Protein AF-A7T970-F1 (afdb_monomer_lite)

Radius of gyration: 13.8 Å; chains: 1; bounding box: 32×25×35 Å

Foldseek 3Di:
DDDDDPVNVLCCLLVLVVVADLVDFADDPSNQSNLQSQFQQWDDKDKDWDADPVGDIDIDMDTPPGTRPGPCRNVTPDD

pLDDT: mean 95.23, std 7.04, range [53.06, 98.69]

Secondary structure (DSSP, 8-state):
-----HHHHHHHHHGGGGG--TTS----TTTHHHHHHT-TT--EEEEEEEE-TT--EEEEEEEES----TT-HHHH---

InterPro domains:
  IPR001283 Cysteine-rich secretory protein-related [PR00837] (9-22)
  IPR001283 Cysteine-rich secretory protein-related [PR00837] (31-47)
  IPR001283 Cysteine-rich secretory protein-related [PR00837] (58-71)
  IPR001283 Cysteine-rich secretory protein-related [PTHR10334] (8-78)
  IPR014044 CAP domain [PF00188] (7-62)
  IPR014044 CAP domain [SM00198] (1-71)
  IPR018244 Allergen V5/Tpx-1-related, conserved site [PS01009] (32-42)
  IPR035940 CAP superfamily [G3DSA:3.40.33.10] (2-79)
  IPR035940 CAP superfamily [SSF55797] (5-78)

Organism: Nematostella vectensis (NCBI:txid45351)

Structure (mmCIF, N/CA/C/O backbone):
data_AF-A7T970-F1
#
_entry.id   AF-A7T970-F1
#
loop_
_atom_site.group_PDB
_atom_site.id
_atom_site.type_symbol
_atom_site.label_atom_id
_atom_site.label_alt_id
_atom_site.label_comp_id
_atom_site.label_asym_id
_atom_site.label_entity_id
_atom_site.label_seq_id
_atom_site.pdbx_PDB_ins_code
_atom_site.Cartn_x
_atom_site.Cartn_y
_atom_site.Cartn_z
_atom_site.occupancy
_atom_site.B_iso_or_equiv
_atom_site.auth_seq_id
_atom_site.auth_comp_id
_atom_site.auth_asym_id
_atom_site.auth_atom_id
_atom_site.pdbx_PDB_model_num
ATOM 1 N N . GLY A 1 1 ? 8.919 -14.044 -19.318 1.00 53.06 1 GLY A N 1
ATOM 2 C CA . GLY A 1 1 ? 8.788 -13.594 -17.920 1.00 53.06 1 GLY A CA 1
ATOM 3 C C . GLY A 1 1 ? 7.383 -13.080 -17.739 1.00 53.06 1 GLY A C 1
ATOM 4 O O . GLY A 1 1 ? 6.903 -12.419 -18.650 1.00 53.06 1 GLY A O 1
ATOM 5 N N . TYR A 1 2 ? 6.700 -13.447 -16.656 1.00 61.28 2 TYR A N 1
ATOM 6 C CA . TYR A 1 2 ? 5.337 -12.972 -16.405 1.00 61.28 2 TYR A CA 1
ATOM 7 C C . TYR A 1 2 ? 5.348 -11.460 -16.168 1.00 61.28 2 TYR A C 1
ATOM 9 O O . TYR A 1 2 ? 6.126 -10.970 -15.352 1.00 61.28 2 TYR A O 1
ATOM 17 N N . GLU A 1 3 ? 4.510 -10.725 -16.896 1.00 73.50 3 GLU A N 1
ATOM 18 C CA . GLU A 1 3 ? 4.350 -9.290 -16.688 1.00 73.50 3 GLU A CA 1
ATOM 19 C C . GLU A 1 3 ? 3.681 -9.033 -15.328 1.00 73.50 3 GLU A C 1
ATOM 21 O O . GLU A 1 3 ? 2.604 -9.559 -15.049 1.00 73.50 3 GLU A O 1
ATOM 26 N N . LEU A 1 4 ? 4.293 -8.201 -14.479 1.00 86.38 4 LEU A N 1
ATOM 27 C CA . LEU A 1 4 ? 3.643 -7.722 -13.261 1.00 86.38 4 LEU A CA 1
ATOM 28 C C . LEU A 1 4 ? 2.589 -6.660 -13.627 1.00 86.38 4 LEU A C 1
ATOM 30 O O . LEU A 1 4 ? 2.926 -5.516 -13.959 1.00 86.38 4 LEU A O 1
ATOM 34 N N . SER A 1 5 ? 1.315 -7.051 -13.601 1.00 91.94 5 SER A N 1
ATOM 35 C CA . SER A 1 5 ? 0.182 -6.146 -13.805 1.00 91.94 5 SER A CA 1
ATOM 36 C C . SER A 1 5 ? -0.182 -5.401 -12.516 1.00 91.94 5 SER A C 1
ATOM 38 O O . SER A 1 5 ? 0.178 -5.818 -11.410 1.00 91.94 5 SER A O 1
ATOM 40 N N . GLY A 1 6 ? -0.923 -4.297 -12.656 1.00 92.88 6 GLY A N 1
ATOM 41 C CA . GLY A 1 6 ? -1.470 -3.570 -11.507 1.00 92.88 6 GLY A CA 1
ATOM 42 C C . GLY A 1 6 ? -2.374 -4.465 -10.659 1.00 92.88 6 GLY A C 1
ATOM 43 O O . GLY A 1 6 ? -2.134 -4.604 -9.466 1.00 92.88 6 GLY A O 1
ATOM 44 N N . GLY A 1 7 ? -3.320 -5.165 -11.297 1.00 95.25 7 GLY A N 1
ATOM 45 C CA . GLY A 1 7 ? -4.216 -6.105 -10.614 1.00 95.25 7 GLY A CA 1
ATOM 46 C C . GLY A 1 7 ? -3.462 -7.190 -9.845 1.00 95.25 7 GLY A C 1
ATOM 47 O O . GLY A 1 7 ? -3.712 -7.380 -8.660 1.00 95.25 7 GLY A O 1
ATOM 48 N N . ARG A 1 8 ? -2.449 -7.815 -10.465 1.00 94.25 8 ARG A N 1
ATOM 49 C CA . ARG A 1 8 ? -1.655 -8.852 -9.793 1.00 94.25 8 ARG A CA 1
ATOM 50 C C . ARG A 1 8 ? -0.870 -8.311 -8.598 1.00 94.25 8 ARG A C 1
ATOM 52 O O . ARG A 1 8 ? -0.734 -8.997 -7.592 1.00 94.25 8 ARG A O 1
ATOM 59 N N . THR A 1 9 ? -0.358 -7.087 -8.706 1.00 95.62 9 THR A N 1
ATOM 60 C CA . THR A 1 9 ? 0.338 -6.418 -7.599 1.00 95.62 9 THR A CA 1
ATOM 61 C C . THR A 1 9 ? -0.618 -6.156 -6.436 1.00 95.62 9 THR A C 1
ATOM 63 O O . THR A 1 9 ? -0.291 -6.466 -5.293 1.00 95.62 9 THR A O 1
ATOM 66 N N . THR A 1 10 ? -1.811 -5.627 -6.723 1.00 96.38 10 THR A N 1
ATOM 67 C CA . THR A 1 10 ? -2.832 -5.349 -5.707 1.00 96.38 10 THR A CA 1
ATOM 68 C C . THR A 1 10 ? -3.312 -6.626 -5.021 1.00 96.38 10 THR A C 1
ATOM 70 O O . THR A 1 10 ? -3.417 -6.630 -3.799 1.00 96.38 10 THR A O 1
ATOM 73 N N . GLU A 1 11 ? -3.529 -7.716 -5.763 1.00 97.31 11 GLU A N 1
ATOM 74 C CA . GLU A 1 11 ? -3.844 -9.036 -5.191 1.00 97.31 11 GLU A CA 1
ATOM 75 C C . GLU A 1 11 ? -2.763 -9.499 -4.211 1.00 97.31 11 GLU A C 1
ATOM 77 O O . GLU A 1 11 ? -3.075 -9.845 -3.079 1.00 97.31 11 GLU A O 1
ATOM 82 N N . MET A 1 12 ? -1.484 -9.433 -4.600 1.00 96.50 12 MET A N 1
ATOM 83 C CA . MET A 1 12 ? -0.373 -9.851 -3.736 1.00 96.50 12 MET A CA 1
ATOM 84 C C . MET A 1 12 ? -0.286 -9.037 -2.439 1.00 96.50 12 MET A C 1
ATOM 86 O O . MET A 1 12 ? 0.044 -9.587 -1.391 1.00 96.50 12 MET A O 1
ATOM 90 N N . TRP A 1 13 ? -0.562 -7.732 -2.502 1.00 97.94 13 TRP A N 1
ATOM 91 C CA . TRP A 1 13 ? -0.648 -6.886 -1.311 1.00 97.94 13 TRP A CA 1
ATOM 92 C C . TRP A 1 13 ? -1.870 -7.224 -0.455 1.00 97.94 13 TRP A C 1
ATOM 94 O O . TRP A 1 13 ? -1.762 -7.261 0.767 1.00 97.94 13 TRP A O 1
ATOM 104 N N . TYR A 1 14 ? -3.018 -7.486 -1.082 1.00 98.19 14 TYR A N 1
ATOM 105 C CA . TYR A 1 14 ? -4.261 -7.811 -0.388 1.00 98.19 14 TYR A CA 1
ATOM 106 C C . TYR A 1 14 ? -4.229 -9.198 0.269 1.00 98.19 14 TYR A C 1
ATOM 108 O O . TYR A 1 14 ? -4.765 -9.352 1.361 1.00 98.19 14 TYR A O 1
ATOM 116 N N . ASP A 1 15 ? -3.545 -10.182 -0.325 1.00 98.44 15 ASP A N 1
ATOM 117 C CA . ASP A 1 15 ? -3.407 -11.557 0.186 1.00 98.44 15 ASP A CA 1
ATOM 118 C C . ASP A 1 15 ? -2.812 -11.627 1.605 1.00 98.44 15 ASP A C 1
ATOM 120 O O . ASP A 1 15 ? -3.012 -12.602 2.336 1.00 98.44 15 ASP A O 1
ATOM 124 N N . GLU A 1 16 ? -2.129 -10.571 2.050 1.00 98.44 16 GLU A N 1
ATOM 125 C CA . GLU A 1 16 ? -1.703 -10.419 3.439 1.00 98.44 16 GLU A CA 1
ATOM 126 C C . GLU A 1 16 ? -2.870 -10.423 4.451 1.00 98.44 16 GLU A C 1
ATOM 128 O O . GLU A 1 16 ? -2.646 -10.719 5.628 1.00 98.44 16 GLU A O 1
ATOM 133 N N . ILE A 1 17 ? -4.117 -10.197 4.013 1.00 98.06 17 ILE A N 1
ATOM 134 C CA . ILE A 1 17 ? -5.335 -10.352 4.827 1.00 98.06 17 ILE A CA 1
ATOM 135 C C . ILE A 1 17 ? -5.390 -11.707 5.542 1.00 98.06 17 ILE A C 1
ATOM 137 O O . ILE A 1 17 ? -5.827 -11.788 6.687 1.00 98.06 17 ILE A O 1
ATOM 141 N N . GLN A 1 18 ? -4.861 -12.769 4.923 1.00 97.56 18 GLN A N 1
ATOM 142 C CA . GLN A 1 18 ? -4.816 -14.120 5.498 1.00 97.56 18 GLN A 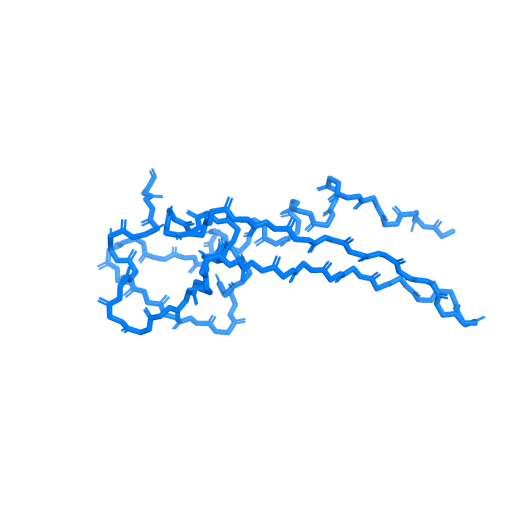CA 1
ATOM 143 C C . GLN A 1 18 ? -4.015 -14.173 6.815 1.00 97.56 18 GLN A C 1
ATOM 145 O O . GLN A 1 18 ? -4.239 -15.029 7.681 1.00 97.56 18 GLN A O 1
ATOM 150 N N . LYS A 1 19 ? -3.069 -13.244 6.981 1.00 97.50 19 LYS A N 1
ATOM 151 C CA . LYS A 1 19 ? -2.227 -13.094 8.173 1.00 97.50 19 LYS A CA 1
ATOM 152 C C . LYS A 1 19 ? -2.790 -12.066 9.152 1.00 97.50 19 LYS A C 1
ATOM 154 O O . LYS A 1 19 ? -2.390 -12.074 10.315 1.00 97.50 19 LYS A O 1
ATOM 159 N N . TYR A 1 20 ? -3.711 -11.208 8.713 1.00 97.81 20 TYR A N 1
ATOM 160 C CA . TYR A 1 20 ? -4.307 -10.188 9.564 1.00 97.81 20 TYR A CA 1
ATOM 161 C C . TYR A 1 20 ? -5.260 -10.806 10.593 1.00 97.81 20 TYR A C 1
ATOM 163 O O . TYR A 1 20 ? -5.890 -11.846 10.375 1.00 97.81 20 TYR A O 1
ATOM 171 N N . ARG A 1 21 ? -5.327 -10.186 11.770 1.00 96.62 21 ARG A N 1
ATOM 172 C CA . ARG A 1 21 ? -6.161 -10.625 12.890 1.00 96.62 21 ARG A CA 1
ATOM 173 C C . ARG A 1 21 ? -7.047 -9.462 13.308 1.00 96.62 21 ARG A C 1
ATOM 175 O O . ARG A 1 21 ? -6.628 -8.612 14.079 1.00 96.62 21 ARG A O 1
ATOM 182 N N . PHE A 1 22 ? -8.284 -9.433 12.814 1.00 96.06 22 PHE A N 1
ATOM 183 C CA . PHE A 1 22 ? -9.239 -8.359 13.124 1.00 96.06 22 PHE A CA 1
ATOM 184 C C . PHE A 1 22 ? -9.573 -8.247 14.621 1.00 96.06 22 PHE A C 1
ATOM 186 O O . PHE A 1 22 ? -9.919 -7.172 15.094 1.00 96.06 22 PHE A O 1
ATOM 193 N N . ASN A 1 23 ? -9.433 -9.339 15.380 1.00 96.31 23 ASN A N 1
ATOM 194 C CA . ASN A 1 23 ? -9.596 -9.357 16.837 1.00 96.31 23 ASN A CA 1
ATOM 195 C C . ASN A 1 23 ? -8.354 -8.881 17.615 1.00 96.31 23 ASN A C 1
ATOM 197 O O . ASN A 1 23 ? -8.434 -8.701 18.826 1.00 96.31 23 ASN A O 1
ATOM 201 N N . ASN A 1 24 ? -7.218 -8.694 16.941 1.00 95.50 24 ASN A N 1
ATOM 202 C CA . ASN A 1 24 ? -6.000 -8.108 17.492 1.00 95.50 24 ASN A CA 1
ATOM 203 C C . ASN A 1 24 ? -5.392 -7.142 16.456 1.00 95.50 24 ASN A C 1
ATOM 205 O O . ASN A 1 24 ? -4.354 -7.444 15.855 1.00 95.50 24 ASN A O 1
ATOM 209 N N . PRO A 1 25 ? -6.086 -6.025 16.171 1.00 95.38 25 PRO A N 1
ATOM 210 C CA . PRO A 1 25 ? -5.733 -5.137 15.076 1.00 95.38 25 PRO A CA 1
ATOM 211 C C . PRO A 1 25 ? -4.432 -4.387 15.374 1.00 95.38 25 PRO A C 1
ATOM 213 O O . PRO A 1 25 ? -4.225 -3.864 16.468 1.00 95.38 25 PRO A O 1
ATOM 216 N N . GLY A 1 26 ? -3.558 -4.287 14.376 1.00 94.62 26 GLY A N 1
ATOM 217 C CA . GLY A 1 26 ? -2.302 -3.558 14.508 1.00 94.62 26 GLY A CA 1
ATOM 218 C C . GLY A 1 26 ? -1.366 -3.757 13.325 1.00 94.62 26 GLY A C 1
ATOM 219 O O . GLY A 1 26 ? -1.702 -4.424 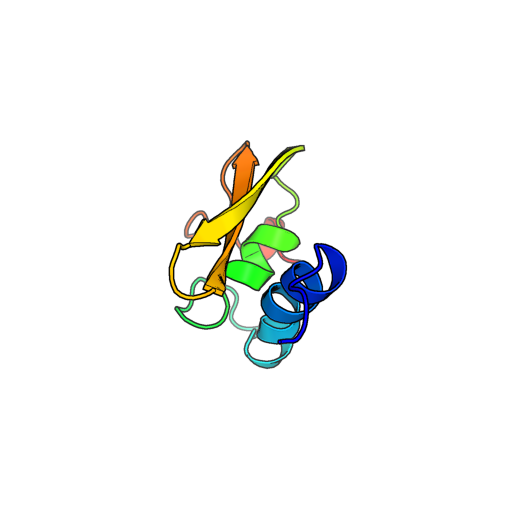12.346 1.00 94.62 26 GLY A O 1
ATOM 220 N N . PHE A 1 27 ? -0.173 -3.176 13.428 1.00 95.75 27 PHE A N 1
ATOM 221 C CA . PHE A 1 27 ? 0.875 -3.356 12.431 1.00 95.75 27 PHE A CA 1
ATOM 222 C C . PHE A 1 27 ? 1.589 -4.699 12.615 1.00 95.75 27 PHE A C 1
ATOM 224 O O . PHE A 1 27 ? 1.958 -5.077 13.726 1.00 95.75 27 PHE A O 1
ATOM 231 N N . SER A 1 28 ? 1.871 -5.372 11.504 1.00 95.75 28 SER A N 1
ATOM 232 C CA . SER A 1 28 ? 2.856 -6.446 11.439 1.00 95.75 28 SER A CA 1
ATOM 233 C C . SER A 1 28 ? 3.605 -6.365 10.110 1.00 95.75 28 SER A C 1
ATOM 235 O O . SER A 1 28 ? 3.067 -5.874 9.114 1.00 95.75 28 SER A O 1
ATOM 237 N N . SER A 1 29 ? 4.838 -6.874 10.067 1.00 93.50 29 SER A N 1
ATOM 238 C CA . SER A 1 29 ? 5.658 -6.854 8.847 1.00 93.50 29 SER A CA 1
ATOM 239 C C . SER A 1 29 ? 5.037 -7.619 7.674 1.00 93.50 29 SER A C 1
ATOM 241 O O . SER A 1 29 ? 5.404 -7.366 6.533 1.00 93.50 29 SER A O 1
ATOM 243 N N . GLY A 1 30 ? 4.105 -8.540 7.940 1.00 96.12 30 GLY A N 1
ATOM 244 C CA . GLY A 1 30 ? 3.423 -9.339 6.923 1.00 96.12 30 GLY A CA 1
ATOM 245 C C . GLY A 1 30 ? 1.995 -8.902 6.613 1.00 96.12 30 GLY A C 1
ATOM 246 O O . GLY A 1 30 ? 1.306 -9.670 5.949 1.00 96.12 30 GLY A O 1
ATOM 247 N N . THR A 1 31 ? 1.537 -7.762 7.144 1.00 97.75 31 THR A N 1
ATOM 248 C CA . THR A 1 31 ? 0.174 -7.241 6.922 1.00 97.75 31 THR A CA 1
ATOM 249 C C . THR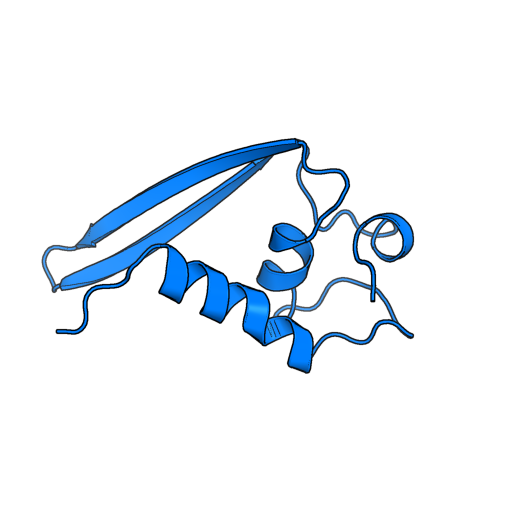 A 1 31 ? 0.126 -5.780 6.498 1.00 97.75 31 THR A C 1
ATOM 251 O O . THR A 1 31 ? -0.959 -5.256 6.263 1.00 97.75 31 THR A O 1
ATOM 254 N N . GLY A 1 32 ? 1.277 -5.104 6.444 1.00 97.62 32 GLY A N 1
ATOM 255 C CA . GLY A 1 32 ? 1.353 -3.666 6.209 1.00 97.62 32 GLY A CA 1
ATOM 256 C C . GLY A 1 32 ? 0.887 -3.231 4.819 1.00 97.62 32 GLY A C 1
ATOM 257 O O . GLY A 1 32 ? 0.370 -2.120 4.687 1.00 97.62 32 GLY A O 1
ATOM 258 N N . HIS A 1 33 ? 1.043 -4.070 3.790 1.00 98.19 33 HIS A N 1
ATOM 259 C CA . HIS A 1 33 ? 0.536 -3.739 2.461 1.00 98.19 33 HIS A CA 1
ATOM 260 C C . HIS A 1 33 ? -0.984 -3.848 2.441 1.00 98.19 33 HIS A C 1
ATOM 262 O O . HIS A 1 33 ? -1.642 -2.896 2.023 1.00 98.19 33 HIS A O 1
ATOM 268 N N . PHE A 1 34 ? -1.539 -4.951 2.958 1.00 98.56 34 PHE A N 1
ATOM 269 C CA . PHE A 1 34 ? -2.990 -5.122 3.061 1.00 98.56 34 PHE A CA 1
ATOM 270 C C . PHE A 1 34 ? -3.626 -3.960 3.825 1.00 98.56 34 PHE A C 1
ATOM 272 O O . PHE A 1 34 ? -4.528 -3.308 3.301 1.00 98.56 34 PHE A O 1
ATOM 279 N N . THR A 1 35 ? -3.127 -3.653 5.027 1.00 98.56 35 THR A N 1
ATOM 280 C CA . THR A 1 35 ? -3.736 -2.622 5.873 1.00 98.56 35 THR A CA 1
ATOM 281 C C . THR A 1 35 ? -3.665 -1.236 5.247 1.00 98.56 35 THR A C 1
ATOM 283 O O . THR A 1 35 ? -4.578 -0.450 5.465 1.00 98.56 35 THR A O 1
ATOM 286 N N . GLN A 1 36 ? -2.649 -0.942 4.429 1.00 98.56 36 GLN A N 1
ATOM 287 C CA . GLN A 1 36 ? -2.591 0.305 3.667 1.00 98.56 36 GLN A CA 1
ATOM 288 C C . GLN A 1 36 ? -3.554 0.307 2.468 1.00 98.56 36 GLN A C 1
ATOM 290 O O . GLN A 1 36 ? -4.175 1.335 2.206 1.00 98.56 36 GLN A O 1
ATOM 295 N N . VAL A 1 37 ? -3.694 -0.810 1.746 1.00 98.19 37 VAL A N 1
ATOM 296 C CA . VAL A 1 37 ? -4.605 -0.925 0.589 1.00 98.19 37 VAL A CA 1
ATOM 297 C C . VAL A 1 37 ? -6.057 -0.663 0.992 1.00 98.19 37 VAL A C 1
ATOM 299 O O . VAL A 1 37 ? -6.789 -0.031 0.236 1.00 98.19 37 VAL A O 1
ATOM 302 N N . VAL A 1 38 ? -6.471 -1.120 2.177 1.00 98.25 38 VAL A N 1
ATOM 303 C CA . VAL A 1 38 ? -7.856 -0.977 2.665 1.00 98.25 38 VAL A CA 1
ATOM 304 C C . VAL A 1 38 ? -8.049 0.169 3.661 1.00 98.25 38 VAL A C 1
ATOM 306 O O . VAL A 1 38 ? -9.115 0.275 4.265 1.00 98.25 38 VAL A O 1
ATOM 309 N N . TRP A 1 39 ? -7.032 1.010 3.868 1.00 98.69 39 TRP A N 1
ATOM 310 C CA . TRP A 1 39 ? -7.056 2.047 4.898 1.00 98.69 39 TRP A CA 1
ATOM 311 C C . TRP A 1 39 ? -8.119 3.112 4.599 1.00 98.69 39 TRP A C 1
ATOM 313 O O . TRP A 1 39 ? -7.937 3.939 3.707 1.00 98.69 39 TRP A O 1
ATOM 323 N N . VAL A 1 40 ? -9.204 3.136 5.380 1.00 98.31 40 VAL A N 1
ATOM 324 C CA . VAL A 1 40 ? -10.350 4.047 5.159 1.00 98.31 40 VAL A CA 1
ATOM 325 C C . VAL A 1 40 ? -9.943 5.526 5.130 1.00 98.31 40 VAL A C 1
ATOM 327 O O . VAL A 1 40 ? -10.508 6.307 4.370 1.00 98.31 40 VAL A O 1
ATOM 330 N N . GLY A 1 41 ? -8.968 5.931 5.945 1.00 98.38 41 GLY A N 1
ATOM 331 C CA . GLY A 1 41 ? -8.509 7.318 6.022 1.00 98.38 41 GLY A CA 1
ATOM 332 C C . GLY A 1 41 ? -7.645 7.786 4.847 1.00 98.38 41 GLY A C 1
ATOM 333 O O . GLY A 1 41 ? -7.353 8.976 4.773 1.00 98.38 41 GLY A O 1
ATOM 334 N N . SER A 1 42 ? -7.213 6.893 3.950 1.00 98.62 42 SER A N 1
ATOM 335 C CA . SER A 1 42 ? -6.434 7.256 2.764 1.00 98.62 42 SER A CA 1
ATOM 336 C C . SER A 1 42 ? -7.392 7.660 1.646 1.00 98.62 42 SER A C 1
ATOM 338 O O . SER A 1 42 ? -8.294 6.911 1.290 1.00 98.62 42 SER A O 1
ATOM 340 N N . GLN A 1 43 ? -7.205 8.856 1.094 1.00 98.25 43 GLN A N 1
ATOM 341 C CA . GLN A 1 43 ? -8.145 9.483 0.157 1.00 98.25 43 GLN A CA 1
ATOM 342 C C . GLN A 1 43 ? -7.618 9.521 -1.276 1.00 98.25 43 GLN A C 1
ATOM 344 O O . GLN A 1 43 ? -8.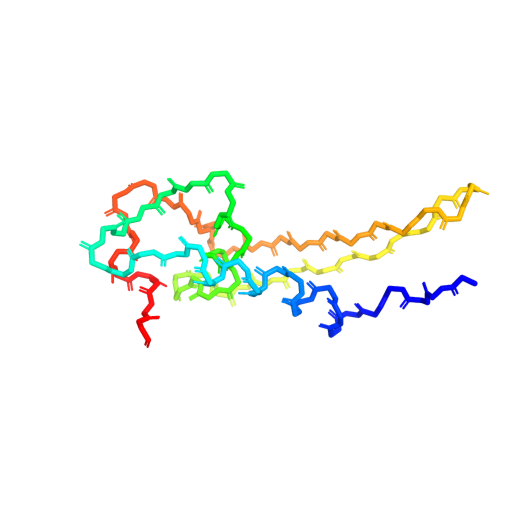390 9.500 -2.231 1.00 98.25 43 GLN A O 1
ATOM 349 N N . GLU A 1 44 ? -6.301 9.558 -1.426 1.00 98.19 44 GLU A N 1
ATOM 350 C CA . GLU A 1 44 ? -5.620 9.661 -2.705 1.00 98.19 44 GLU A CA 1
ATOM 351 C C . GLU A 1 44 ? -4.538 8.591 -2.802 1.00 98.19 44 GLU A C 1
ATOM 353 O O . GLU A 1 44 ? -3.904 8.227 -1.805 1.00 98.19 44 GLU A O 1
ATOM 358 N N . MET A 1 45 ? -4.294 8.108 -4.020 1.00 98.00 45 MET A N 1
ATOM 359 C CA . MET A 1 45 ? -3.186 7.203 -4.292 1.00 98.00 45 MET A CA 1
ATOM 360 C C . MET A 1 45 ? -2.505 7.505 -5.623 1.00 98.00 45 MET A C 1
ATOM 362 O O . MET A 1 45 ? -3.144 7.870 -6.607 1.00 98.00 45 MET A O 1
ATOM 366 N N . GLY A 1 46 ? -1.193 7.295 -5.654 1.00 97.81 46 GLY A N 1
ATOM 367 C CA . GLY A 1 46 ? -0.381 7.316 -6.865 1.00 97.81 46 GLY A CA 1
ATOM 368 C C . GLY A 1 46 ? 0.354 5.994 -7.026 1.00 97.81 46 GLY A C 1
ATOM 369 O O . GLY A 1 46 ? 0.912 5.477 -6.058 1.00 97.81 46 GLY A O 1
ATOM 370 N N . VAL A 1 47 ? 0.372 5.454 -8.245 1.00 97.31 47 VAL A N 1
ATOM 371 C CA . VAL A 1 47 ? 1.032 4.181 -8.563 1.00 97.31 47 VAL A CA 1
ATOM 372 C C . VAL A 1 47 ? 2.074 4.351 -9.659 1.00 97.31 47 VAL A C 1
ATOM 374 O O . VAL A 1 47 ? 1.889 5.124 -10.596 1.00 97.31 47 VAL A O 1
ATOM 377 N N . ALA A 1 48 ? 3.171 3.607 -9.554 1.00 96.38 48 ALA A N 1
ATOM 378 C CA . ALA A 1 48 ? 4.221 3.567 -10.563 1.00 96.38 48 ALA A CA 1
ATOM 379 C C . ALA A 1 48 ? 4.738 2.138 -10.749 1.00 96.38 48 ALA A C 1
ATOM 381 O O . ALA A 1 48 ? 4.845 1.375 -9.787 1.00 96.38 48 ALA A O 1
ATOM 382 N N . LYS A 1 49 ? 5.095 1.800 -11.991 1.00 94.88 49 LYS A N 1
ATOM 383 C CA . LYS A 1 49 ? 5.751 0.543 -12.363 1.00 94.88 49 LYS A CA 1
ATOM 384 C C . LYS A 1 49 ? 7.061 0.848 -13.084 1.00 94.88 49 LYS A C 1
ATOM 386 O O . LYS A 1 49 ? 7.085 1.703 -13.965 1.00 94.88 49 LYS A O 1
ATOM 391 N N . ALA A 1 50 ? 8.122 0.121 -12.753 1.00 95.12 50 ALA A N 1
ATOM 392 C CA . ALA A 1 50 ? 9.400 0.168 -13.456 1.00 95.12 50 ALA A CA 1
ATOM 393 C C . ALA A 1 50 ? 9.945 -1.247 -13.681 1.00 95.12 50 ALA A C 1
ATOM 395 O O . ALA A 1 50 ? 9.655 -2.163 -12.911 1.00 95.12 50 ALA A O 1
ATOM 396 N N . VAL A 1 51 ? 10.745 -1.420 -14.732 1.00 95.06 51 VAL A N 1
ATOM 397 C CA . VAL A 1 51 ? 11.460 -2.669 -15.020 1.00 95.06 51 VAL A CA 1
ATOM 398 C C . VAL A 1 51 ? 12.949 -2.351 -15.096 1.00 95.06 51 VAL A C 1
ATOM 400 O O . VAL A 1 51 ? 13.354 -1.446 -15.826 1.00 95.06 51 VAL A O 1
ATOM 403 N N . SER A 1 52 ? 13.770 -3.044 -14.313 1.00 94.50 52 SER A N 1
ATOM 404 C CA . SER A 1 52 ? 15.226 -2.867 -14.327 1.00 94.50 52 SER A CA 1
ATOM 405 C C . SER A 1 52 ? 15.867 -3.509 -15.560 1.00 94.50 52 SER A C 1
ATOM 407 O O . SER A 1 52 ? 15.278 -4.345 -16.242 1.00 94.50 52 SER A O 1
ATOM 409 N N . LYS A 1 53 ? 17.142 -3.183 -15.811 1.00 95.12 53 LYS A N 1
ATOM 410 C CA . LYS A 1 53 ? 17.920 -3.749 -16.930 1.00 95.12 53 LYS A CA 1
ATOM 411 C C . LYS A 1 53 ? 18.037 -5.280 -16.895 1.00 95.12 53 LYS A C 1
ATOM 413 O O . LYS A 1 53 ? 18.195 -5.889 -17.943 1.00 95.12 53 LYS A O 1
ATOM 418 N N . ASN A 1 54 ? 17.965 -5.896 -15.711 1.00 94.75 54 ASN A N 1
ATOM 419 C CA . ASN A 1 54 ? 17.974 -7.354 -15.538 1.00 94.75 54 ASN A CA 1
ATOM 420 C C . ASN A 1 54 ? 16.563 -7.983 -15.541 1.00 94.75 54 ASN A C 1
ATOM 422 O O . ASN A 1 54 ? 16.432 -9.163 -15.233 1.00 94.75 54 ASN A O 1
ATOM 426 N N . GLY A 1 55 ? 15.518 -7.216 -15.875 1.00 91.50 55 GLY A N 1
ATOM 427 C CA . GLY A 1 55 ? 14.147 -7.711 -16.019 1.00 91.50 55 GLY A CA 1
ATOM 428 C C . GLY A 1 55 ? 13.347 -7.823 -14.718 1.00 91.50 55 GLY A C 1
ATOM 429 O O . GLY A 1 55 ? 12.260 -8.395 -14.735 1.00 91.50 55 GLY A O 1
ATOM 430 N N . ALA A 1 56 ? 13.844 -7.297 -13.593 1.00 91.81 56 ALA A N 1
ATOM 431 C CA . ALA A 1 56 ? 13.071 -7.263 -12.354 1.00 91.81 56 ALA A CA 1
ATOM 432 C C . ALA A 1 56 ? 11.984 -6.182 -12.427 1.00 91.81 56 ALA A C 1
ATOM 434 O O . ALA A 1 56 ? 12.228 -5.061 -12.876 1.00 91.81 56 ALA A O 1
ATOM 435 N N . HIS A 1 57 ? 10.781 -6.526 -11.972 1.00 93.06 57 HIS A N 1
ATOM 436 C CA . HIS A 1 57 ? 9.635 -5.626 -11.941 1.00 93.06 57 HIS A CA 1
ATOM 437 C C . HIS A 1 57 ? 9.505 -4.979 -10.561 1.00 93.06 57 HIS A C 1
ATOM 439 O O . HIS A 1 57 ? 9.568 -5.660 -9.541 1.00 93.06 57 HIS A O 1
ATOM 445 N N . TYR A 1 58 ? 9.263 -3.673 -10.546 1.00 93.50 58 TYR A N 1
ATOM 446 C CA . TYR A 1 58 ? 9.021 -2.887 -9.344 1.00 93.50 58 TYR A CA 1
ATOM 447 C C . TYR A 1 58 ? 7.676 -2.197 -9.484 1.00 93.50 58 TYR A C 1
ATOM 449 O O . TYR A 1 58 ? 7.431 -1.524 -10.485 1.00 93.50 58 TYR A O 1
ATOM 457 N N . ALA A 1 59 ? 6.825 -2.347 -8.477 1.00 95.62 59 ALA A N 1
ATOM 458 C CA . ALA A 1 59 ? 5.578 -1.615 -8.362 1.00 95.62 59 ALA A CA 1
ATOM 459 C C . ALA A 1 59 ? 5.567 -0.871 -7.028 1.00 95.62 59 ALA A C 1
ATOM 461 O O . ALA A 1 59 ? 5.929 -1.427 -5.992 1.00 95.62 59 ALA A O 1
ATOM 462 N N . VAL A 1 60 ? 5.181 0.400 -7.070 1.00 96.56 60 VAL A N 1
ATOM 463 C CA . VAL A 1 60 ? 5.111 1.275 -5.901 1.00 96.56 60 VAL A CA 1
ATOM 464 C C . VAL A 1 60 ? 3.741 1.923 -5.882 1.00 96.56 60 VAL A C 1
ATOM 466 O O . VAL A 1 60 ? 3.289 2.434 -6.905 1.00 96.56 60 VAL A O 1
ATOM 469 N N . ALA A 1 61 ? 3.112 1.936 -4.712 1.00 97.56 61 ALA A N 1
ATOM 470 C CA . ALA A 1 61 ? 1.941 2.746 -4.429 1.00 97.56 61 ALA A CA 1
ATOM 471 C C . ALA A 1 61 ? 2.261 3.705 -3.279 1.00 97.56 61 ALA A C 1
ATOM 473 O O . ALA A 1 61 ? 2.922 3.330 -2.309 1.00 97.56 61 ALA A O 1
ATOM 474 N N . ARG A 1 62 ? 1.809 4.950 -3.397 1.00 98.31 62 ARG A N 1
ATOM 475 C CA . ARG A 1 62 ? 1.826 5.947 -2.324 1.00 98.31 62 ARG A CA 1
ATOM 476 C C . ARG A 1 62 ? 0.402 6.383 -2.049 1.00 98.31 62 ARG A C 1
ATOM 478 O O . ARG A 1 62 ? -0.356 6.557 -2.995 1.00 98.31 62 ARG A O 1
ATOM 485 N N . TYR A 1 63 ? 0.087 6.580 -0.777 1.00 98.50 63 TYR A N 1
ATOM 486 C CA . TYR A 1 63 ? -1.250 6.914 -0.302 1.00 98.50 63 TYR A CA 1
ATOM 487 C C . TYR A 1 63 ? -1.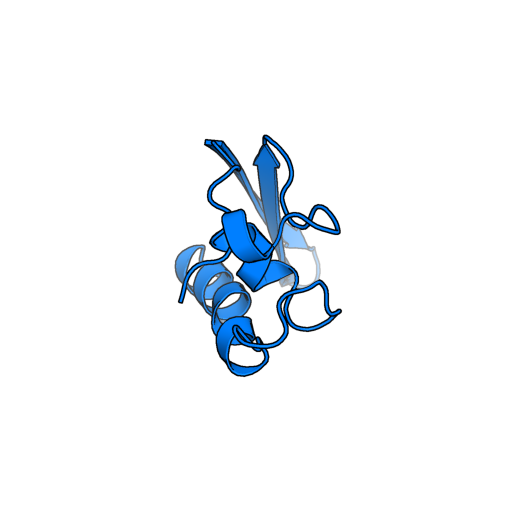197 8.195 0.525 1.00 98.50 63 TYR A C 1
ATOM 489 O O . TYR A 1 63 ? -0.217 8.428 1.241 1.00 98.50 63 TYR A O 1
ATOM 497 N N . TYR A 1 64 ? -2.241 9.013 0.428 1.00 98.25 64 TYR A N 1
ATOM 498 C CA . TYR A 1 64 ? -2.397 10.222 1.226 1.00 98.25 64 TYR A CA 1
ATOM 499 C C . TYR A 1 64 ? -3.851 10.393 1.702 1.00 98.25 64 TYR A C 1
ATOM 501 O O . TYR A 1 64 ? -4.763 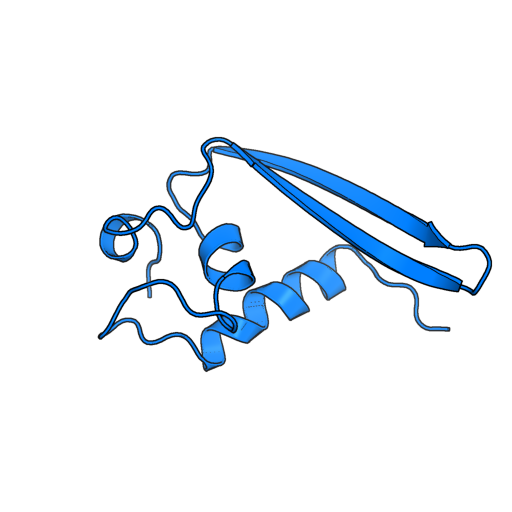10.237 0.894 1.00 98.25 64 TYR A O 1
ATOM 509 N N . PRO A 1 65 ? -4.102 10.739 2.978 1.00 98.38 65 PRO A N 1
ATOM 510 C CA . PRO A 1 65 ? -3.197 10.606 4.121 1.00 98.38 65 PRO A CA 1
ATOM 511 C C . PRO A 1 65 ? -2.598 9.196 4.249 1.00 98.38 65 PRO A C 1
ATOM 513 O O . PRO A 1 65 ? -3.176 8.217 3.773 1.00 98.38 65 PRO A O 1
ATOM 516 N N . ALA A 1 66 ? -1.413 9.100 4.858 1.00 98.19 66 ALA A N 1
ATOM 517 C CA . ALA A 1 66 ? -0.739 7.819 5.053 1.00 98.19 66 ALA A CA 1
ATOM 518 C C . ALA A 1 66 ? -1.548 6.912 5.993 1.00 98.19 66 ALA A C 1
ATOM 520 O O . ALA A 1 66 ? -2.095 7.373 6.996 1.00 98.19 66 ALA A O 1
ATOM 521 N N . GLY A 1 67 ? -1.602 5.623 5.664 1.00 98.44 67 GLY A N 1
ATOM 522 C CA . GLY A 1 67 ? -2.196 4.602 6.512 1.00 98.44 67 GLY A CA 1
ATOM 523 C C . GLY A 1 67 ? -1.204 4.017 7.509 1.00 98.44 67 GLY A C 1
ATOM 524 O O . GLY A 1 67 ? -0.112 4.544 7.724 1.00 98.44 67 GLY A O 1
ATOM 525 N N . ASN A 1 68 ? -1.587 2.896 8.121 1.00 98.19 68 ASN A N 1
ATOM 526 C CA . ASN A 1 68 ? -0.775 2.163 9.099 1.00 98.19 68 ASN A CA 1
ATOM 527 C C . ASN A 1 68 ? -0.339 3.004 10.310 1.00 98.19 68 ASN A C 1
ATOM 529 O O . ASN A 1 68 ? 0.691 2.729 10.932 1.00 98.19 68 ASN A O 1
ATOM 533 N N . VAL A 1 69 ? -1.130 4.016 10.668 1.00 98.00 69 VAL A N 1
ATOM 534 C CA . VAL A 1 69 ? -0.877 4.833 11.853 1.00 98.00 69 VAL A CA 1
ATOM 535 C C . VAL A 1 69 ? -1.154 3.989 13.097 1.00 98.00 69 VAL A C 1
ATOM 537 O O . VAL A 1 69 ? -2.253 3.459 13.285 1.00 98.00 69 VAL A O 1
ATOM 540 N N . ILE A 1 70 ? -0.137 3.842 13.949 1.00 97.31 70 ILE A N 1
ATOM 541 C CA . ILE A 1 70 ? -0.232 3.064 15.189 1.00 97.31 70 ILE A CA 1
ATOM 542 C C . ILE A 1 70 ? -1.365 3.633 16.052 1.00 97.31 70 ILE A C 1
ATOM 544 O O . ILE A 1 70 ? -1.428 4.836 16.293 1.00 97.31 70 ILE A O 1
ATOM 548 N N . GLY A 1 71 ? -2.258 2.751 16.505 1.00 96.56 71 GLY A N 1
ATOM 549 C CA . GLY A 1 71 ? -3.429 3.116 17.306 1.00 96.56 71 GLY A CA 1
ATOM 550 C C . GLY A 1 71 ? -4.689 3.470 16.509 1.00 96.56 71 GLY A C 1
ATOM 551 O O . GLY A 1 71 ? -5.699 3.743 17.138 1.00 96.56 71 GLY A O 1
ATOM 552 N N . GLN A 1 72 ? -4.658 3.439 15.169 1.00 98.12 72 GLN A N 1
ATOM 553 C CA . GLN A 1 72 ? -5.818 3.781 14.320 1.00 98.12 72 GLN A CA 1
ATOM 554 C C . GLN A 1 72 ? -6.334 2.613 13.454 1.00 98.12 72 GLN A C 1
ATOM 556 O O . GLN A 1 72 ? -7.137 2.799 12.540 1.00 98.12 72 GLN A O 1
ATOM 561 N N . PHE A 1 73 ? -5.835 1.394 13.675 1.00 97.94 73 PHE A N 1
ATOM 562 C CA . PHE A 1 73 ? -6.204 0.225 12.871 1.00 97.94 73 PHE A CA 1
ATOM 563 C C . PHE A 1 73 ? -7.691 -0.170 12.991 1.00 97.94 73 PHE A C 1
ATOM 565 O O . PHE A 1 73 ? -8.290 -0.417 11.944 1.00 97.94 73 PHE A O 1
ATOM 572 N N . PRO A 1 74 ? -8.324 -0.208 14.185 1.00 97.25 74 PRO A N 1
ATOM 573 C CA . PRO A 1 74 ? -9.743 -0.577 14.307 1.00 97.25 74 PRO A CA 1
ATOM 574 C C . PRO A 1 74 ? -10.689 0.330 13.500 1.00 97.25 74 PRO A C 1
ATOM 576 O O . PRO A 1 74 ? -11.713 -0.104 12.959 1.00 97.25 74 PRO A O 1
ATOM 579 N N . GLU A 1 75 ? -10.352 1.613 13.392 1.00 97.81 75 GLU A N 1
ATOM 580 C CA . GLU A 1 75 ? -11.140 2.610 12.676 1.00 97.81 75 GLU A CA 1
ATOM 581 C C . GLU A 1 75 ? -10.946 2.499 11.162 1.00 97.81 75 GLU A C 1
ATOM 583 O O . GLU A 1 75 ? -11.892 2.767 10.420 1.00 97.81 75 GLU A O 1
ATOM 588 N N . ASN A 1 76 ? -9.768 2.053 10.713 1.00 98.44 76 ASN A N 1
ATOM 589 C CA . ASN A 1 76 ? -9.356 2.126 9.313 1.00 98.44 76 ASN A CA 1
ATOM 590 C C . ASN A 1 76 ? -9.272 0.788 8.568 1.00 98.44 76 ASN A C 1
ATOM 592 O O . ASN A 1 76 ? -9.247 0.810 7.344 1.00 98.44 76 ASN A O 1
ATOM 596 N N . VAL A 1 77 ? -9.239 -0.355 9.257 1.00 98.06 77 VAL A N 1
ATOM 597 C CA . VAL A 1 77 ? -9.151 -1.692 8.644 1.00 98.06 77 VAL A CA 1
ATOM 598 C C . VAL A 1 77 ? -10.369 -2.508 9.071 1.00 98.06 77 VAL A C 1
ATOM 600 O O . VAL A 1 77 ? -10.444 -2.987 10.204 1.00 98.06 77 VAL A O 1
ATOM 603 N N . LYS A 1 78 ? -11.358 -2.626 8.180 1.00 95.06 78 LYS A N 1
ATOM 604 C CA . LYS A 1 78 ? -12.647 -3.274 8.472 1.00 95.06 78 LYS A CA 1
ATOM 605 C C . LYS A 1 78 ? -12.651 -4.758 8.071 1.00 95.06 78 LYS A C 1
ATOM 607 O O . LYS A 1 78 ? -11.981 -5.084 7.091 1.00 95.06 78 LYS A O 1
ATOM 612 N N . PRO A 1 79 ? -13.357 -5.627 8.827 1.00 91.50 79 PRO A N 1
ATOM 613 C CA . PRO A 1 79 ? -13.621 -7.010 8.427 1.00 91.50 79 PRO A CA 1
ATOM 614 C C . PRO A 1 79 ? -14.394 -7.119 7.112 1.00 91.50 79 PRO A C 1
ATOM 616 O O . PRO A 1 79 ? -15.210 -6.208 6.837 1.00 91.50 79 PRO A O 1
#

Sequence (79 aa):
GYELSGGRTTEMWYDEIQKYRFNNPGFSSGTGHFTQVVWVGSQEMGVAKAVSKNGAHYAVARYYPAGNVIGQFPENVKP